Protein AF-H9FG12-F1 (afdb_monomer_lite)

Structure (mmCIF, N/CA/C/O backbone):
data_AF-H9FG12-F1
#
_entry.id   AF-H9FG12-F1
#
loop_
_atom_site.group_PDB
_atom_site.id
_atom_site.type_symbol
_atom_site.label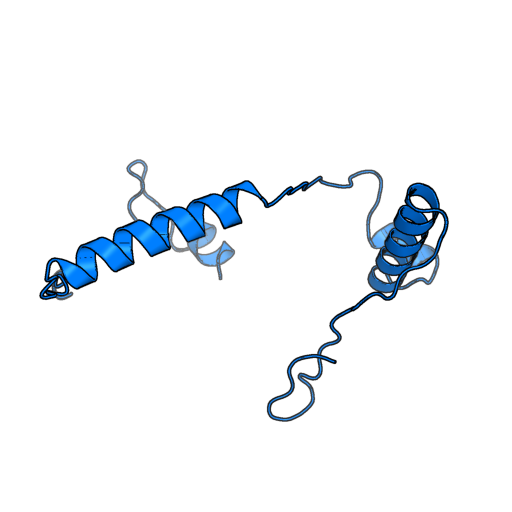_atom_id
_atom_site.label_alt_id
_atom_site.label_comp_id
_atom_site.label_asym_id
_atom_site.label_entity_id
_atom_site.label_seq_id
_atom_site.pdbx_PDB_ins_code
_atom_site.Cartn_x
_atom_site.Cartn_y
_atom_site.Cartn_z
_atom_site.occupancy
_atom_site.B_iso_or_equiv
_atom_site.auth_seq_id
_atom_site.auth_comp_id
_atom_site.auth_asym_id
_atom_site.auth_atom_id
_atom_site.pdbx_PDB_model_num
ATOM 1 N N . VAL A 1 1 ? 16.407 -9.780 8.142 1.00 50.84 1 VAL A N 1
ATOM 2 C CA . VAL A 1 1 ? 15.735 -10.086 9.424 1.00 50.84 1 VAL A CA 1
ATOM 3 C C . VAL A 1 1 ? 14.904 -11.357 9.284 1.00 50.84 1 VAL A C 1
ATOM 5 O O . VAL A 1 1 ? 15.270 -12.325 9.920 1.00 50.84 1 VAL A O 1
ATOM 8 N N . MET A 1 2 ? 13.938 -11.453 8.355 1.00 48.50 2 MET A N 1
ATOM 9 C CA . MET A 1 2 ? 13.191 -12.720 8.161 1.00 48.50 2 MET A CA 1
ATOM 10 C C . MET A 1 2 ? 14.026 -13.909 7.644 1.00 48.50 2 MET A C 1
ATOM 12 O O . MET A 1 2 ? 13.707 -15.053 7.942 1.00 48.50 2 MET A O 1
ATOM 16 N N . SER A 1 3 ? 15.103 -13.668 6.882 1.00 54.28 3 SER A N 1
ATOM 17 C CA . SER A 1 3 ? 15.994 -14.744 6.407 1.00 54.28 3 SER A CA 1
ATOM 18 C C . SER A 1 3 ? 16.846 -15.354 7.523 1.00 54.28 3 SER A C 1
ATOM 20 O O . SER A 1 3 ? 17.360 -16.457 7.372 1.00 54.28 3 SER A O 1
ATOM 22 N N . THR A 1 4 ? 17.035 -14.628 8.625 1.00 58.88 4 THR A N 1
ATOM 23 C CA . THR A 1 4 ? 17.833 -15.076 9.765 1.00 58.88 4 THR A CA 1
ATOM 24 C C . THR A 1 4 ? 17.045 -16.073 10.622 1.00 58.88 4 THR A C 1
ATOM 26 O O . THR A 1 4 ? 17.604 -17.089 11.026 1.00 58.88 4 THR A O 1
ATOM 29 N N . ASP A 1 5 ? 15.738 -15.850 10.805 1.00 56.06 5 ASP A N 1
ATOM 30 C CA . ASP A 1 5 ? 14.850 -16.764 11.544 1.00 56.06 5 ASP A CA 1
ATOM 31 C C . ASP A 1 5 ? 14.783 -18.155 10.904 1.00 56.06 5 ASP A C 1
ATOM 33 O O . ASP A 1 5 ? 14.906 -19.170 11.588 1.00 56.06 5 ASP A O 1
ATOM 37 N N . SER A 1 6 ? 14.661 -18.216 9.576 1.00 57.47 6 SER A N 1
ATOM 38 C CA . SER A 1 6 ? 14.527 -19.486 8.850 1.00 57.47 6 SER A CA 1
ATOM 39 C C . SER A 1 6 ? 15.843 -20.263 8.739 1.00 57.47 6 SER A C 1
ATOM 41 O O . SER A 1 6 ? 15.818 -21.491 8.722 1.00 57.47 6 SER A O 1
ATOM 43 N N . LEU A 1 7 ? 16.987 -19.571 8.647 1.00 62.44 7 LEU A N 1
ATOM 44 C CA . LEU A 1 7 ? 18.289 -20.202 8.383 1.00 62.44 7 LEU A CA 1
ATOM 45 C C . LEU A 1 7 ? 19.157 -20.414 9.631 1.00 62.44 7 LEU A C 1
ATOM 47 O O . LEU A 1 7 ? 20.007 -21.300 9.609 1.00 62.44 7 LEU A O 1
ATOM 51 N N . GLN A 1 8 ? 18.986 -19.617 10.693 1.00 64.56 8 GLN A N 1
ATOM 52 C CA . GLN A 1 8 ? 19.819 -19.704 11.903 1.00 64.56 8 GLN A CA 1
ATOM 53 C C . GLN A 1 8 ? 19.060 -20.151 13.154 1.00 64.56 8 GLN A C 1
ATOM 55 O O . GLN A 1 8 ? 19.628 -20.900 13.942 1.00 64.56 8 GLN A O 1
ATOM 60 N N . LEU A 1 9 ? 17.814 -19.709 13.351 1.00 66.38 9 LEU A N 1
ATOM 61 C CA . LEU A 1 9 ? 17.062 -19.998 14.580 1.00 66.38 9 LEU A CA 1
ATOM 62 C C . LEU A 1 9 ? 16.203 -21.262 14.441 1.00 66.38 9 LEU A C 1
ATOM 64 O O . LEU A 1 9 ? 16.241 -22.106 15.326 1.00 66.38 9 LEU A O 1
ATOM 68 N N . GLY A 1 10 ? 15.553 -21.467 13.291 1.00 75.25 10 GLY A N 1
ATOM 69 C CA . GLY A 1 10 ? 14.887 -22.718 12.915 1.00 75.25 10 GLY A CA 1
ATOM 70 C C . GLY A 1 10 ? 13.698 -23.125 13.802 1.00 75.25 10 GLY A C 1
ATOM 71 O O . GLY A 1 10 ? 13.551 -22.697 14.943 1.00 75.25 10 GLY A O 1
ATOM 72 N N . TYR A 1 11 ? 12.849 -24.008 13.274 1.00 81.75 11 TYR A N 1
ATOM 73 C CA . TYR A 1 11 ? 11.679 -24.543 13.980 1.00 81.75 11 TYR A CA 1
ATOM 74 C C . TYR A 1 11 ? 11.749 -26.076 14.055 1.00 81.75 11 TYR A C 1
ATOM 76 O O . TYR A 1 11 ? 12.318 -26.715 13.163 1.00 81.75 11 TYR A O 1
ATOM 84 N N . ALA A 1 12 ? 11.240 -26.661 15.136 1.00 82.88 12 ALA A N 1
ATOM 85 C CA . ALA A 1 12 ? 11.005 -28.093 15.284 1.00 82.88 12 ALA A CA 1
ATOM 86 C C . ALA A 1 12 ? 9.787 -28.534 14.445 1.00 82.88 12 ALA A C 1
ATOM 88 O O . ALA A 1 12 ? 9.060 -27.699 13.906 1.00 82.88 12 ALA A O 1
ATOM 89 N N . GLU A 1 13 ? 9.577 -29.845 14.293 1.00 84.94 13 GLU A N 1
ATOM 90 C CA . GLU A 1 13 ? 8.471 -30.394 13.482 1.00 84.94 13 GLU A CA 1
ATOM 91 C C . GLU A 1 13 ? 7.077 -30.017 14.020 1.00 84.94 13 GLU A C 1
ATOM 93 O O . GLU A 1 13 ? 6.110 -30.005 13.263 1.00 84.94 13 GLU A O 1
ATOM 98 N N . ASP A 1 14 ? 6.983 -29.655 15.300 1.00 85.50 14 ASP A N 1
ATOM 99 C CA . ASP A 1 14 ? 5.775 -29.148 15.963 1.00 85.50 14 ASP A CA 1
ATOM 100 C C . ASP A 1 14 ? 5.560 -27.629 15.789 1.00 85.50 14 ASP A C 1
ATOM 102 O O . ASP A 1 14 ? 4.559 -27.083 16.253 1.00 85.50 14 ASP A O 1
ATOM 106 N N . GLY A 1 15 ? 6.479 -26.940 15.104 1.00 80.69 15 GLY A N 1
ATOM 107 C CA . GLY A 1 15 ? 6.421 -25.503 14.847 1.00 80.69 15 GLY A CA 1
ATOM 108 C C . GLY A 1 15 ? 7.017 -24.620 15.949 1.00 80.69 15 GLY A C 1
ATOM 109 O O . GLY A 1 15 ? 6.994 -23.397 15.806 1.00 80.69 15 GLY A O 1
ATOM 110 N N . HIS A 1 16 ? 7.581 -25.181 17.023 1.00 82.19 16 HIS A N 1
ATOM 111 C CA . HIS A 1 16 ? 8.272 -24.396 18.050 1.00 82.19 16 HIS A CA 1
ATOM 112 C C . HIS A 1 16 ? 9.687 -23.991 17.618 1.00 82.19 16 HIS A C 1
ATOM 114 O O . HIS A 1 16 ? 10.351 -24.711 16.878 1.00 82.19 16 HIS A O 1
ATOM 120 N N . CYS A 1 17 ? 10.175 -22.831 18.072 1.00 82.00 17 CYS A N 1
ATOM 121 C CA . CYS A 1 17 ? 11.553 -22.402 17.812 1.00 82.00 17 CYS A CA 1
ATOM 122 C C . CYS A 1 17 ? 12.553 -23.402 18.412 1.00 82.00 17 CYS A C 1
ATOM 124 O O . CYS A 1 17 ? 12.370 -23.851 19.544 1.00 82.00 17 CYS A O 1
ATOM 126 N N . LYS A 1 18 ? 13.636 -23.717 17.694 1.00 82.31 18 LYS A N 1
ATOM 127 C CA . LYS A 1 18 ? 14.718 -24.543 18.247 1.00 82.31 18 LYS A CA 1
ATOM 128 C C . LYS A 1 18 ? 15.492 -23.759 19.314 1.00 82.31 18 LYS A C 1
ATOM 130 O O . LYS A 1 18 ? 15.832 -22.596 19.112 1.00 82.31 18 LYS A O 1
ATOM 135 N N . GLY A 1 19 ? 15.814 -24.420 20.423 1.00 81.56 19 GLY A N 1
ATOM 136 C CA . GLY A 1 19 ? 16.576 -23.856 21.539 1.00 81.56 19 GLY A CA 1
ATOM 137 C C . GLY A 1 19 ? 15.973 -24.231 22.891 1.00 81.56 19 GLY A C 1
ATOM 138 O O . GLY A 1 19 ? 14.876 -24.783 22.958 1.00 81.56 19 GLY A O 1
ATOM 139 N N . ASP A 1 20 ? 16.695 -23.929 23.967 1.00 82.31 20 ASP A N 1
ATOM 140 C CA . ASP A 1 20 ? 16.213 -24.174 25.324 1.00 82.31 20 ASP A CA 1
ATOM 141 C C . ASP A 1 20 ? 15.275 -23.048 25.770 1.00 82.31 20 ASP A C 1
ATOM 143 O O . ASP A 1 20 ? 15.577 -21.858 25.635 1.00 82.31 20 ASP A O 1
ATOM 147 N N . THR A 1 21 ? 14.128 -23.415 26.341 1.00 80.06 21 THR A N 1
ATOM 148 C CA . THR A 1 21 ? 13.217 -22.442 26.947 1.00 80.06 21 THR A CA 1
ATOM 149 C C . THR A 1 21 ? 13.898 -21.792 28.144 1.00 80.06 21 THR A C 1
ATOM 151 O O . THR A 1 21 ? 14.351 -22.498 29.042 1.00 80.06 21 THR A O 1
ATOM 154 N N . ASN A 1 22 ? 13.934 -20.460 28.200 1.00 82.06 22 ASN A N 1
ATOM 155 C CA . ASN A 1 22 ? 14.400 -19.752 29.388 1.00 82.06 22 ASN A CA 1
ATOM 156 C C . ASN A 1 22 ? 13.271 -19.724 30.440 1.00 82.06 22 ASN A C 1
ATOM 158 O O . ASN A 1 22 ? 12.311 -18.969 30.267 1.00 82.06 22 ASN A O 1
ATOM 162 N N . PRO A 1 23 ? 13.376 -20.494 31.540 1.00 82.75 23 PRO A N 1
ATOM 163 C CA . PRO A 1 23 ? 12.315 -20.588 32.542 1.00 82.75 23 PRO A CA 1
ATOM 164 C C . PRO A 1 23 ? 12.184 -19.314 33.392 1.00 82.75 23 PRO A C 1
ATOM 166 O O . PRO A 1 23 ? 11.220 -19.174 34.137 1.00 82.75 23 PRO A O 1
ATOM 169 N N . ASN A 1 24 ? 13.140 -18.384 33.287 1.00 89.19 24 ASN A N 1
ATOM 170 C CA . ASN A 1 24 ? 13.149 -17.127 34.035 1.00 89.19 24 ASN A CA 1
ATOM 171 C C . ASN A 1 24 ? 12.382 -15.999 33.325 1.00 89.19 24 ASN A C 1
ATOM 173 O O . ASN A 1 24 ? 12.375 -14.868 33.810 1.00 89.19 24 ASN A O 1
ATOM 177 N N . ILE A 1 25 ? 11.767 -16.270 32.169 1.00 88.69 25 ILE A N 1
ATOM 178 C CA . ILE A 1 25 ? 10.907 -15.297 31.493 1.00 88.69 25 ILE A CA 1
ATOM 179 C C . ILE A 1 25 ? 9.549 -15.286 32.209 1.00 88.69 25 ILE A C 1
ATOM 181 O O . ILE A 1 25 ? 8.934 -16.344 32.357 1.00 88.69 25 ILE A O 1
ATOM 185 N N . PRO A 1 26 ? 9.057 -14.118 32.659 1.00 88.44 26 PRO A N 1
ATOM 186 C CA . PRO A 1 26 ? 7.746 -14.031 33.282 1.00 88.44 26 PRO A CA 1
ATOM 187 C C . PRO A 1 26 ? 6.652 -14.436 32.292 1.00 88.44 26 PRO A C 1
ATOM 189 O O . PRO A 1 26 ? 6.722 -14.135 31.099 1.00 88.44 26 PRO A O 1
ATOM 192 N N . TYR A 1 27 ? 5.617 -15.098 32.804 1.00 89.94 27 TYR A N 1
ATOM 193 C CA . TYR A 1 27 ? 4.464 -15.469 31.994 1.00 89.94 27 TYR A CA 1
ATOM 194 C C . TYR A 1 27 ? 3.781 -14.229 31.400 1.00 89.94 27 TYR A C 1
ATOM 196 O O . TYR A 1 27 ? 3.732 -13.186 32.061 1.00 89.94 27 TYR A O 1
ATOM 204 N N . PRO A 1 28 ? 3.213 -14.329 30.182 1.00 93.75 28 PRO A N 1
ATOM 205 C CA . PRO A 1 28 ? 2.402 -13.260 29.621 1.00 93.75 28 PRO A CA 1
ATOM 206 C C . PRO A 1 28 ? 1.265 -12.872 30.572 1.00 93.75 28 PRO A C 1
ATOM 208 O O . PRO A 1 28 ? 0.448 -13.708 30.962 1.00 93.75 28 PRO A O 1
ATOM 211 N N . THR A 1 29 ? 1.192 -11.590 30.923 1.00 95.06 29 THR A N 1
ATOM 212 C CA . THR A 1 29 ? 0.129 -11.057 31.779 1.00 95.06 29 THR A CA 1
ATOM 213 C C . THR A 1 29 ? -1.012 -10.537 30.917 1.00 95.06 29 THR A C 1
ATOM 215 O O . THR A 1 29 ? -0.817 -9.664 30.070 1.00 95.06 29 THR A O 1
ATOM 218 N N . ARG A 1 30 ? -2.228 -11.045 31.142 1.00 95.75 30 ARG A N 1
ATOM 219 C CA . ARG A 1 30 ? -3.430 -10.557 30.457 1.00 95.75 30 ARG A CA 1
ATOM 220 C C . ARG A 1 30 ? -3.730 -9.115 30.872 1.00 95.75 30 ARG A C 1
ATOM 222 O O . ARG A 1 30 ? -3.897 -8.842 32.059 1.00 95.75 30 ARG A O 1
ATOM 229 N N . LEU A 1 31 ? -3.867 -8.223 29.891 1.00 97.50 31 LEU A N 1
ATOM 230 C CA . LEU A 1 31 ? -4.381 -6.872 30.118 1.00 97.50 31 LEU A CA 1
ATOM 231 C C . LEU A 1 31 ? -5.864 -6.952 30.504 1.00 97.50 31 LEU A C 1
ATOM 233 O O . LEU A 1 31 ? -6.656 -7.593 29.810 1.00 97.50 31 LEU A O 1
ATOM 237 N N . GLN A 1 32 ? -6.208 -6.338 31.633 1.00 97.50 32 GLN A N 1
ATOM 238 C CA . GLN A 1 32 ? -7.566 -6.286 32.167 1.00 97.50 32 GLN A CA 1
ATOM 239 C C . GLN A 1 32 ? -8.185 -4.935 31.819 1.00 97.50 32 GLN A C 1
ATOM 241 O O . GLN A 1 32 ? -7.559 -3.898 32.034 1.00 97.50 32 GLN A O 1
ATOM 246 N N . TRP A 1 33 ? -9.410 -4.962 31.307 1.00 97.19 33 TRP A N 1
ATOM 247 C CA . TRP A 1 33 ? -10.161 -3.777 30.905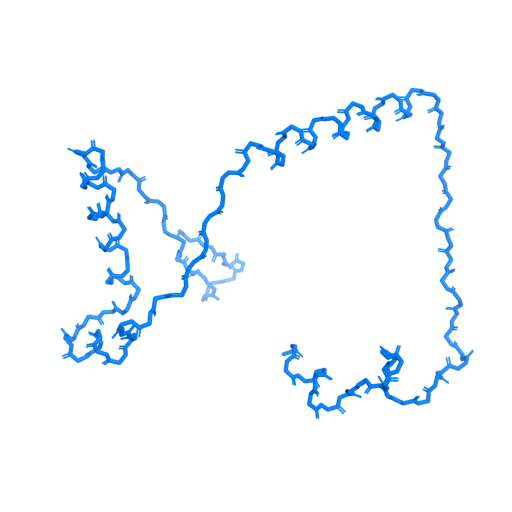 1.00 97.19 33 TRP A CA 1
ATOM 248 C C . TRP A 1 33 ? -11.568 -3.874 31.480 1.00 97.19 33 TRP A C 1
ATOM 250 O O . TRP A 1 33 ? -12.160 -4.954 31.456 1.00 97.19 33 TRP A O 1
ATOM 260 N N . ASP A 1 34 ? -12.094 -2.759 31.974 1.00 97.44 34 ASP A N 1
ATOM 261 C CA . ASP A 1 34 ? -13.522 -2.635 32.248 1.00 97.44 34 ASP A CA 1
ATOM 262 C C . ASP A 1 34 ? -14.235 -2.267 30.942 1.00 97.44 34 ASP A C 1
ATOM 264 O O . ASP A 1 34 ? -13.827 -1.326 30.259 1.00 97.44 34 ASP A O 1
ATOM 268 N N . ILE A 1 35 ? -15.246 -3.046 30.558 1.00 97.00 35 ILE A N 1
ATOM 269 C CA . ILE A 1 35 ? -15.930 -2.919 29.263 1.00 97.00 35 ILE A CA 1
ATOM 270 C C . ILE A 1 35 ? -17.431 -2.735 29.522 1.00 97.00 35 ILE A C 1
ATOM 272 O O . ILE A 1 35 ? -18.198 -3.704 29.437 1.00 97.00 35 ILE A O 1
ATOM 276 N N . PRO A 1 36 ? -17.864 -1.506 29.860 1.00 98.12 36 PRO A N 1
ATOM 277 C CA . PRO A 1 36 ? -19.273 -1.199 30.084 1.00 98.12 36 PRO A CA 1
ATOM 278 C C . PRO A 1 36 ? -20.085 -1.347 28.789 1.00 98.12 36 PRO A C 1
ATOM 280 O O . PRO A 1 36 ? -19.522 -1.348 27.695 1.00 98.12 36 PRO A O 1
ATOM 283 N N . GLY A 1 37 ? -21.415 -1.435 28.904 1.00 98.31 37 GLY A N 1
ATOM 284 C CA . GLY A 1 37 ? -22.315 -1.643 27.758 1.00 98.31 37 GLY A CA 1
ATOM 285 C C . GLY A 1 37 ? -22.106 -0.637 26.619 1.00 98.31 37 GLY A C 1
ATOM 286 O O . GLY A 1 37 ? -21.966 -1.039 25.471 1.00 98.31 37 GLY A O 1
ATOM 287 N N . GLU A 1 38 ? -21.935 0.647 26.944 1.00 98.00 38 GLU A N 1
ATOM 288 C CA . GLU A 1 38 ? -21.632 1.702 25.961 1.00 98.00 38 GLU A CA 1
ATOM 289 C C . GLU A 1 38 ? -20.342 1.417 25.165 1.00 98.00 38 GLU A C 1
ATOM 291 O O . GLU A 1 38 ? -20.260 1.681 23.968 1.00 98.00 38 GLU A O 1
ATOM 296 N N . CYS A 1 39 ? -19.324 0.830 25.807 1.00 98.44 39 CYS A N 1
ATOM 297 C CA . CYS A 1 39 ? -18.085 0.441 25.134 1.00 98.44 39 CYS A CA 1
ATOM 298 C C . CYS A 1 39 ? -18.303 -0.764 24.209 1.00 98.44 39 CYS A C 1
ATOM 300 O O . CYS A 1 39 ? -17.731 -0.808 23.120 1.00 98.44 39 CYS A O 1
ATOM 302 N N . GLN A 1 40 ? -19.156 -1.714 24.603 1.00 98.31 40 GLN A N 1
ATOM 303 C CA . GLN A 1 40 ? -19.505 -2.873 23.774 1.00 98.31 40 GLN A CA 1
ATOM 304 C C . GLN A 1 40 ? -20.210 -2.434 22.484 1.00 98.31 40 GLN A C 1
ATOM 306 O O . GLN A 1 40 ? -19.818 -2.865 21.402 1.00 98.31 40 GLN A O 1
ATOM 311 N N . GLU A 1 41 ? -21.150 -1.491 22.574 1.00 98.50 41 GLU A N 1
ATOM 312 C CA . GLU A 1 41 ? -21.831 -0.916 21.404 1.00 98.50 41 GLU A CA 1
ATOM 313 C C . GLU A 1 41 ? -20.849 -0.230 20.435 1.00 98.50 41 GLU A C 1
ATOM 315 O O . GLU A 1 41 ? -20.937 -0.393 19.211 1.00 98.50 41 GLU A O 1
ATOM 320 N N . VAL A 1 42 ? -19.859 0.502 20.964 1.00 98.50 42 VAL A N 1
ATOM 321 C CA . VAL A 1 42 ? -18.796 1.126 20.154 1.00 98.50 42 VAL A CA 1
ATOM 322 C C . VAL A 1 42 ? -17.914 0.074 19.485 1.00 98.50 42 VAL A C 1
ATOM 324 O O . VAL A 1 42 ? -17.552 0.239 18.316 1.00 98.50 42 VAL A O 1
ATOM 327 N N . ILE A 1 43 ? -17.571 -1.007 20.191 1.00 98.62 43 ILE A N 1
ATOM 328 C CA . ILE A 1 43 ? -16.785 -2.120 19.640 1.00 98.62 43 ILE A CA 1
ATOM 329 C C . ILE A 1 43 ? -17.531 -2.758 18.467 1.00 98.62 43 ILE A C 1
ATOM 331 O O . ILE A 1 43 ? -16.947 -2.925 17.396 1.00 98.62 43 ILE A O 1
ATOM 335 N N . GLU A 1 44 ? -18.816 -3.065 18.632 1.00 98.56 44 GLU A N 1
ATOM 336 C CA . GLU A 1 44 ? -19.639 -3.677 17.585 1.00 98.56 4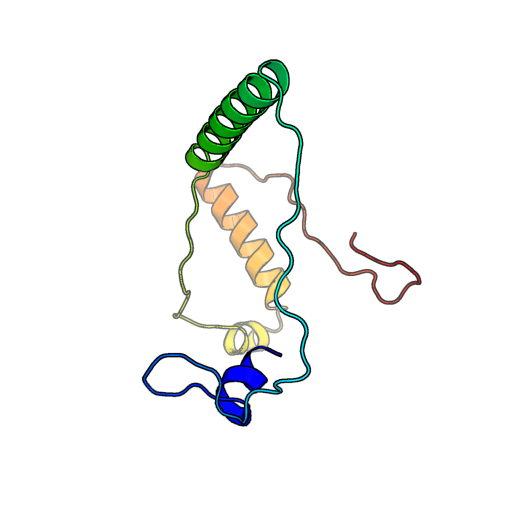4 GLU A CA 1
ATOM 337 C C . GLU A 1 44 ? -19.778 -2.762 16.363 1.00 98.56 44 GLU A C 1
ATOM 339 O O . GLU A 1 44 ? -19.572 -3.190 15.223 1.00 98.56 44 GLU A O 1
ATOM 344 N N . THR A 1 45 ? -20.036 -1.474 16.592 1.00 98.62 45 THR A N 1
ATOM 345 C CA . THR A 1 45 ? -20.134 -0.473 15.521 1.00 98.62 45 THR A CA 1
ATOM 346 C C . THR A 1 45 ? -18.809 -0.308 14.770 1.00 98.62 45 THR A C 1
ATOM 348 O O . THR A 1 45 ? -18.785 -0.236 13.536 1.00 98.62 45 THR A O 1
ATOM 351 N N . SER A 1 46 ? -17.689 -0.287 15.497 1.00 98.69 46 SER A N 1
ATOM 352 C CA . SER A 1 46 ? -16.348 -0.181 14.911 1.00 98.69 46 SER A CA 1
ATOM 353 C C . SER A 1 46 ? -15.992 -1.429 14.109 1.00 98.69 46 SER A C 1
ATOM 355 O O . SER A 1 46 ? -15.429 -1.314 13.022 1.00 98.69 46 SER A O 1
ATOM 357 N N . LEU A 1 47 ? -16.367 -2.614 14.601 1.00 98.62 47 LEU A N 1
ATOM 358 C CA . LEU A 1 47 ? -16.172 -3.876 13.893 1.00 98.62 47 LEU A CA 1
ATOM 359 C C . LEU A 1 47 ? -16.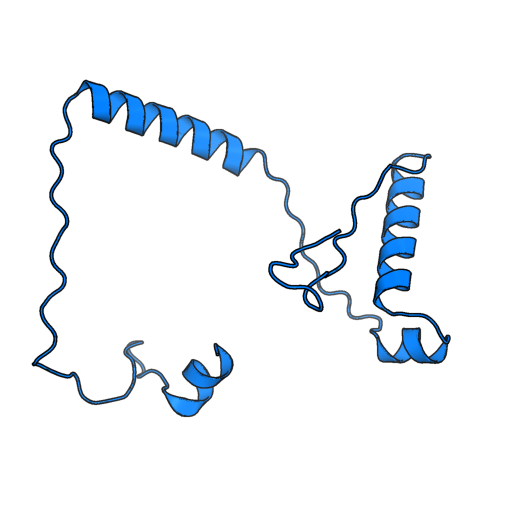962 -3.902 12.585 1.00 98.62 47 LEU A C 1
ATOM 361 O O . LEU A 1 47 ? -16.406 -4.246 11.546 1.00 98.62 47 LEU A O 1
ATOM 365 N N . ASN A 1 48 ? -18.235 -3.501 12.612 1.00 98.62 48 ASN A N 1
ATOM 366 C CA . ASN A 1 48 ? -19.039 -3.411 11.397 1.00 98.62 48 ASN A CA 1
ATOM 367 C C . ASN A 1 48 ? -18.413 -2.440 10.382 1.00 98.62 48 ASN A C 1
ATOM 369 O O . ASN A 1 48 ? -18.240 -2.784 9.216 1.00 98.62 48 ASN A O 1
ATOM 373 N N . THR A 1 49 ? -17.981 -1.262 10.841 1.00 98.69 49 THR A N 1
ATOM 374 C CA . THR A 1 49 ? -17.285 -0.276 9.998 1.00 98.69 49 THR A CA 1
ATOM 375 C C . THR A 1 49 ? -16.004 -0.852 9.388 1.00 98.69 49 THR A C 1
ATOM 377 O O . THR A 1 49 ? -15.786 -0.732 8.183 1.00 98.69 49 THR A O 1
ATOM 380 N N . ALA A 1 50 ? -15.172 -1.520 10.191 1.00 98.69 50 ALA A N 1
ATOM 381 C CA . ALA A 1 50 ? -13.938 -2.143 9.724 1.00 98.69 50 ALA A CA 1
ATOM 382 C C . ALA A 1 50 ? -14.205 -3.256 8.702 1.00 98.69 50 ALA A C 1
ATOM 384 O O . ALA A 1 50 ? -13.503 -3.339 7.698 1.00 98.69 50 ALA A O 1
ATOM 385 N N . ASN A 1 51 ? -15.239 -4.071 8.922 1.00 98.62 51 ASN A N 1
ATOM 386 C CA . ASN A 1 51 ? -15.631 -5.130 7.995 1.00 98.62 51 ASN A CA 1
ATOM 387 C C . ASN A 1 51 ? -16.092 -4.565 6.652 1.00 98.62 51 ASN A C 1
ATOM 389 O O . ASN A 1 51 ? -15.687 -5.070 5.610 1.00 98.62 51 ASN A O 1
ATOM 393 N N . LEU A 1 52 ? -16.912 -3.511 6.661 1.00 98.50 52 LEU A N 1
ATOM 394 C CA . LEU A 1 52 ? -17.351 -2.857 5.428 1.00 98.50 52 LEU A CA 1
ATOM 395 C C . LEU A 1 52 ? -16.162 -2.288 4.646 1.00 98.50 52 LEU A C 1
ATOM 397 O O . LEU A 1 52 ? -16.059 -2.541 3.451 1.00 98.50 52 LEU A O 1
ATOM 401 N N . LEU A 1 53 ? -15.234 -1.599 5.320 1.00 98.38 53 LEU A N 1
ATOM 402 C CA . LEU A 1 53 ? -14.026 -1.063 4.684 1.00 98.38 53 LEU A CA 1
ATOM 403 C C . LEU A 1 53 ? -13.123 -2.170 4.132 1.00 98.38 53 LEU A C 1
ATOM 405 O O . LEU A 1 53 ? -12.601 -2.035 3.033 1.00 98.38 53 LEU A O 1
ATOM 409 N N . ALA A 1 54 ? -12.943 -3.266 4.872 1.00 98.12 54 ALA A N 1
ATOM 410 C CA . ALA A 1 54 ? -12.129 -4.392 4.425 1.00 98.12 54 ALA A CA 1
ATOM 411 C C . ALA A 1 54 ? -12.731 -5.085 3.193 1.00 98.12 54 ALA A C 1
ATOM 413 O O . ALA A 1 54 ? -11.992 -5.489 2.299 1.00 98.12 54 ALA A O 1
ATOM 414 N N . ASN A 1 55 ? -14.061 -5.196 3.134 1.00 97.94 55 ASN A N 1
ATOM 415 C CA . ASN A 1 55 ? -14.768 -5.829 2.021 1.00 97.94 55 ASN A CA 1
ATOM 416 C C . ASN A 1 55 ? -14.832 -4.959 0.754 1.00 97.94 55 ASN A C 1
ATOM 418 O O . ASN A 1 55 ? -15.085 -5.496 -0.319 1.00 97.94 55 ASN A O 1
ATOM 422 N N . ASP A 1 56 ? -14.609 -3.647 0.865 1.00 98.25 56 ASP A N 1
ATOM 423 C CA . ASP A 1 56 ? -14.589 -2.707 -0.269 1.00 98.25 56 ASP A CA 1
ATOM 424 C C . ASP A 1 56 ? -13.204 -2.610 -0.947 1.00 98.25 56 ASP A C 1
ATOM 426 O O . ASP A 1 56 ? -13.016 -1.885 -1.922 1.00 98.25 56 ASP A O 1
ATOM 430 N N . VAL A 1 57 ? -12.202 -3.346 -0.450 1.00 97.81 57 VAL A N 1
ATOM 431 C CA . VAL A 1 57 ? -10.866 -3.398 -1.058 1.00 97.81 57 VAL A CA 1
ATOM 432 C C . VAL A 1 57 ? -10.825 -4.452 -2.165 1.00 97.81 57 VAL A C 1
ATOM 434 O O . VAL A 1 57 ? -10.860 -5.651 -1.891 1.00 97.81 57 VAL A O 1
ATOM 437 N N . ASP A 1 58 ? -10.642 -4.012 -3.411 1.00 97.44 58 ASP A N 1
ATOM 438 C CA . ASP A 1 58 ? -10.222 -4.883 -4.515 1.00 97.44 58 ASP A CA 1
ATOM 439 C C . ASP A 1 58 ? -8.687 -4.927 -4.601 1.00 97.44 58 ASP A C 1
ATOM 441 O O . ASP A 1 58 ? -8.0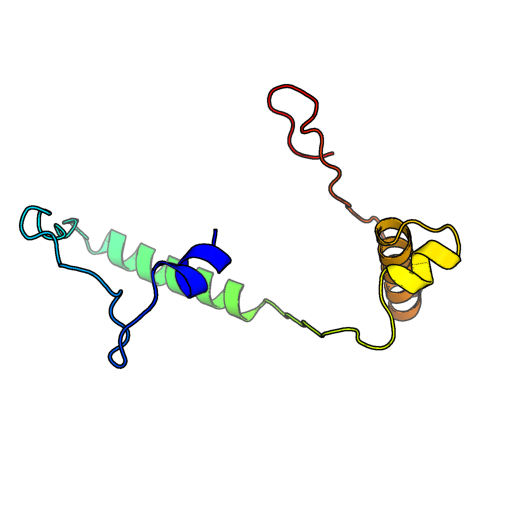16 -3.896 -4.714 1.00 97.44 58 ASP A O 1
ATOM 445 N N . PHE A 1 59 ? -8.115 -6.129 -4.515 1.00 96.06 59 PHE A N 1
ATOM 446 C CA . PHE A 1 59 ? -6.672 -6.344 -4.491 1.00 96.06 59 PHE A CA 1
ATOM 447 C C . PHE A 1 59 ? -6.252 -7.413 -5.495 1.00 96.06 59 PHE A C 1
ATOM 449 O O . PHE A 1 59 ? -6.649 -8.576 -5.410 1.00 96.06 59 PHE A O 1
ATOM 456 N N . HIS A 1 60 ? -5.340 -7.036 -6.390 1.00 96.31 60 HIS A N 1
ATOM 457 C CA . HIS A 1 60 ? -4.730 -7.949 -7.343 1.00 96.31 60 HIS A CA 1
ATOM 458 C C . HIS A 1 60 ? -3.202 -7.901 -7.250 1.00 96.31 60 HIS A C 1
ATOM 460 O O . HIS A 1 60 ? -2.585 -6.846 -7.386 1.00 96.31 60 HIS A O 1
ATOM 466 N N . SER A 1 61 ? -2.581 -9.066 -7.053 1.00 96.44 61 SER A N 1
ATOM 467 C CA . SER A 1 61 ? -1.127 -9.238 -7.038 1.00 96.44 61 SER A CA 1
ATOM 468 C C . SER A 1 61 ? -0.739 -10.364 -7.979 1.00 96.44 61 SER A C 1
ATOM 470 O O . SER A 1 61 ? -1.295 -11.461 -7.912 1.00 96.44 61 SER A O 1
ATOM 472 N N . PHE A 1 62 ? 0.225 -10.096 -8.856 1.00 96.00 62 PHE A N 1
ATOM 473 C CA . PHE A 1 62 ? 0.682 -11.066 -9.839 1.00 96.00 62 PHE A CA 1
ATOM 474 C C . PHE A 1 62 ? 2.200 -10.975 -10.051 1.00 96.00 62 PHE A C 1
ATOM 476 O O . PHE A 1 62 ? 2.764 -9.878 -10.100 1.00 96.00 62 PHE A O 1
ATOM 483 N N . PRO A 1 63 ? 2.893 -12.116 -10.212 1.00 95.12 63 PRO A N 1
ATOM 484 C CA . PRO A 1 63 ? 4.294 -12.123 -10.595 1.00 95.12 63 PRO A CA 1
ATOM 485 C C . PRO A 1 63 ? 4.434 -11.881 -12.102 1.00 95.12 63 PRO A C 1
ATOM 487 O O . PRO A 1 63 ? 3.932 -12.643 -12.928 1.00 95.12 63 PRO A O 1
ATOM 490 N N . PHE A 1 64 ? 5.183 -10.850 -12.480 1.00 95.69 64 PHE A N 1
ATOM 491 C CA . PHE A 1 64 ? 5.587 -10.649 -13.867 1.00 95.69 64 PHE A CA 1
ATOM 492 C C . PHE A 1 64 ? 6.898 -11.396 -14.152 1.00 95.69 64 PHE A C 1
ATOM 494 O O . PHE A 1 64 ? 7.955 -11.022 -13.647 1.00 95.69 64 PHE A O 1
ATOM 501 N N . VAL A 1 65 ? 6.834 -12.462 -14.958 1.00 96.69 65 VAL A N 1
ATOM 502 C CA . VAL A 1 65 ? 7.973 -13.382 -15.182 1.00 96.69 65 VAL A CA 1
ATOM 503 C C . VAL A 1 65 ? 8.632 -13.264 -16.558 1.00 96.69 65 VAL A C 1
ATOM 505 O O . VAL A 1 65 ? 9.654 -13.901 -16.797 1.00 96.69 65 VAL A O 1
ATOM 508 N N . ALA A 1 66 ? 8.087 -12.455 -17.472 1.00 97.56 66 ALA A N 1
ATOM 509 C CA . ALA A 1 66 ? 8.607 -12.370 -18.840 1.00 97.56 66 ALA A CA 1
ATOM 510 C C . ALA A 1 66 ? 10.010 -11.737 -18.908 1.00 97.56 66 ALA A C 1
ATOM 512 O O . ALA A 1 66 ? 10.826 -12.109 -19.749 1.00 97.56 66 ALA A O 1
ATOM 513 N N . PHE A 1 67 ? 10.303 -10.780 -18.023 1.00 96.69 67 PHE A N 1
ATOM 514 C CA . PHE A 1 67 ? 11.625 -10.178 -17.851 1.00 96.69 67 PHE A CA 1
ATOM 515 C C . PHE A 1 67 ? 11.713 -9.430 -16.514 1.00 96.69 67 PHE A C 1
ATOM 517 O O . PHE A 1 67 ? 10.731 -9.286 -15.796 1.00 96.69 67 PHE A O 1
ATOM 524 N N . GLY A 1 68 ? 12.896 -8.895 -16.197 1.00 96.06 68 GLY A N 1
ATOM 525 C CA . GLY A 1 68 ? 13.093 -8.016 -15.042 1.00 96.06 68 GLY A CA 1
ATOM 526 C C . GLY A 1 68 ? 14.147 -6.939 -15.290 1.00 96.06 68 GLY A C 1
ATOM 527 O O . GLY A 1 68 ? 14.528 -6.659 -16.431 1.00 96.06 68 GLY A O 1
ATOM 528 N N . LYS A 1 69 ? 14.684 -6.368 -14.202 1.00 96.19 69 LYS A N 1
ATOM 529 C CA . LYS A 1 69 ? 15.637 -5.238 -14.237 1.00 96.19 69 LYS A CA 1
ATOM 530 C C . LYS A 1 69 ? 16.841 -5.437 -15.165 1.00 96.19 69 LYS A C 1
ATOM 532 O O . LYS A 1 69 ? 17.393 -4.457 -15.652 1.00 96.19 69 LYS A O 1
ATOM 537 N N . GLY A 1 70 ? 17.262 -6.683 -15.398 1.00 97.12 70 GLY A N 1
ATOM 538 C CA . GLY A 1 70 ? 18.401 -7.002 -16.260 1.00 97.12 70 GLY A CA 1
ATOM 539 C C . GLY A 1 70 ? 18.210 -6.537 -17.704 1.00 97.12 70 GLY A C 1
ATOM 540 O O . GLY A 1 70 ? 19.120 -5.935 -18.264 1.00 97.12 70 GLY A O 1
ATOM 541 N N . ILE A 1 71 ? 17.029 -6.762 -18.291 1.00 97.06 71 ILE A N 1
ATOM 542 C CA . ILE A 1 71 ? 16.725 -6.315 -19.660 1.00 97.06 71 ILE A CA 1
ATOM 543 C C . ILE A 1 71 ? 16.504 -4.802 -19.688 1.00 97.06 71 ILE A C 1
ATOM 545 O O . ILE A 1 71 ? 17.099 -4.125 -20.519 1.00 97.06 71 ILE A O 1
ATOM 549 N N . ILE A 1 72 ? 15.751 -4.254 -18.729 1.00 97.81 72 ILE A N 1
ATOM 550 C CA . ILE A 1 72 ? 15.458 -2.812 -18.671 1.00 97.81 72 ILE A CA 1
ATOM 551 C C . ILE A 1 72 ? 16.752 -1.983 -18.622 1.00 97.81 72 ILE A C 1
ATOM 553 O O . ILE A 1 72 ? 16.916 -1.012 -19.360 1.00 97.81 72 ILE A O 1
ATOM 557 N N . LYS A 1 73 ? 17.731 -2.420 -17.820 1.00 97.56 73 LYS A N 1
ATOM 558 C CA . LYS A 1 73 ? 19.035 -1.751 -17.731 1.00 97.56 73 LYS A CA 1
ATOM 559 C C . LYS A 1 73 ? 19.850 -1.826 -19.025 1.00 97.56 73 LYS A C 1
ATOM 561 O O . LYS A 1 73 ? 20.592 -0.889 -19.305 1.00 97.56 73 LYS A O 1
ATOM 566 N N . LYS A 1 74 ? 19.713 -2.885 -19.836 1.00 97.62 74 LYS A N 1
ATOM 567 C CA . LYS A 1 74 ? 20.373 -2.968 -21.157 1.00 97.62 74 LYS A CA 1
ATOM 568 C C . LYS A 1 74 ? 19.849 -1.901 -22.121 1.00 97.62 74 LYS A C 1
ATOM 570 O O . LYS A 1 74 ? 20.615 -1.410 -22.943 1.00 97.62 74 LYS A O 1
ATOM 575 N N . CYS A 1 75 ? 18.596 -1.482 -21.956 1.00 95.81 75 CYS A N 1
ATOM 576 C CA . CYS A 1 75 ? 17.998 -0.363 -22.685 1.00 95.81 75 CYS A CA 1
ATOM 577 C C . CYS A 1 75 ? 18.401 1.019 -22.134 1.00 95.81 75 CYS A C 1
ATOM 579 O O . CYS A 1 75 ? 17.907 2.030 -22.620 1.00 95.81 75 CYS A O 1
ATOM 581 N N . ARG A 1 76 ? 19.306 1.080 -21.141 1.00 97.00 76 ARG A N 1
ATOM 582 C CA . ARG A 1 76 ? 19.759 2.315 -20.470 1.00 97.00 76 ARG A CA 1
ATOM 583 C C . ARG A 1 76 ? 18.633 3.080 -19.764 1.00 97.00 76 ARG A C 1
ATOM 585 O O . ARG A 1 76 ? 18.677 4.301 -19.663 1.00 97.00 76 ARG A O 1
ATOM 592 N N . THR A 1 77 ? 17.647 2.359 -19.240 1.00 97.19 77 THR A N 1
ATOM 593 C CA . THR A 1 77 ? 16.504 2.934 -18.518 1.00 97.19 77 THR A CA 1
ATOM 594 C C . THR A 1 77 ? 16.528 2.505 -17.052 1.00 97.19 77 THR A C 1
ATOM 596 O O . THR A 1 77 ? 16.927 1.381 -16.728 1.00 97.19 77 THR A O 1
ATOM 599 N N . SER A 1 78 ? 16.097 3.392 -16.148 1.00 97.81 78 SER A N 1
ATOM 600 C CA . SER A 1 78 ? 15.848 3.017 -14.752 1.00 97.81 78 SER A CA 1
ATOM 601 C C . SER A 1 78 ? 14.695 2.004 -14.692 1.00 97.81 78 SER A C 1
ATOM 603 O O . SER A 1 78 ? 13.649 2.267 -15.285 1.00 97.81 78 SER A O 1
ATOM 605 N N . PRO A 1 79 ? 14.839 0.860 -13.991 1.00 98.06 79 PRO A N 1
ATOM 606 C CA . PRO A 1 79 ? 13.737 -0.082 -13.791 1.00 98.06 79 PRO A CA 1
ATOM 607 C C . PRO A 1 79 ? 12.495 0.554 -13.166 1.00 98.06 79 PRO A C 1
ATOM 609 O O . PRO A 1 79 ? 11.385 0.190 -13.525 1.00 98.06 79 PRO A O 1
ATOM 612 N N . ASP A 1 80 ? 12.708 1.507 -12.269 1.00 97.44 80 ASP A N 1
ATOM 613 C CA . ASP A 1 80 ? 11.663 2.233 -11.559 1.00 97.44 80 ASP A CA 1
ATOM 614 C C . ASP A 1 80 ? 10.880 3.160 -12.507 1.00 97.44 80 ASP A C 1
ATOM 616 O O . ASP A 1 80 ? 9.701 2.927 -12.768 1.00 97.44 80 ASP A O 1
ATOM 620 N N . ALA A 1 81 ? 11.578 4.072 -13.193 1.00 97.12 81 ALA A N 1
ATOM 621 C CA . ALA A 1 81 ? 10.977 4.929 -14.220 1.00 97.12 81 ALA A CA 1
ATOM 622 C C . ALA A 1 81 ? 10.274 4.135 -15.340 1.00 97.12 81 ALA A C 1
ATOM 624 O O . ALA A 1 81 ? 9.253 4.568 -15.870 1.00 97.12 81 ALA A O 1
ATOM 625 N N . PHE A 1 82 ? 10.803 2.962 -15.710 1.00 97.94 82 PHE A N 1
ATOM 626 C CA . PHE A 1 82 ? 10.153 2.075 -16.676 1.00 97.94 82 PHE A CA 1
ATOM 627 C C . PHE A 1 82 ? 8.788 1.587 -16.172 1.00 97.94 82 PHE A C 1
ATOM 629 O O . PHE A 1 82 ? 7.816 1.618 -16.925 1.00 97.94 82 PHE A O 1
ATOM 636 N N . VAL A 1 83 ? 8.707 1.151 -14.911 1.00 97.44 83 VAL A N 1
ATOM 637 C CA . VAL A 1 83 ? 7.447 0.708 -14.298 1.00 97.44 83 VAL A CA 1
ATOM 638 C C . VAL A 1 83 ? 6.469 1.876 -14.179 1.00 97.44 83 VAL A C 1
ATOM 640 O O . VAL A 1 83 ? 5.314 1.710 -14.558 1.00 97.44 83 VAL A O 1
ATOM 643 N N . GLN A 1 84 ? 6.920 3.068 -13.775 1.00 97.56 84 GLN A N 1
ATOM 644 C CA . GLN A 1 84 ? 6.056 4.254 -13.708 1.00 97.56 84 GLN A CA 1
ATOM 645 C C . GLN A 1 84 ? 5.428 4.610 -15.059 1.00 97.56 84 GLN A C 1
ATOM 647 O O . GLN A 1 84 ? 4.220 4.820 -15.162 1.00 97.56 84 GLN A O 1
ATOM 652 N N . LEU A 1 85 ? 6.222 4.608 -16.133 1.00 97.25 85 LEU A N 1
ATOM 653 C CA . LEU A 1 85 ? 5.709 4.846 -17.484 1.00 97.25 85 LEU A CA 1
ATOM 654 C C . LEU A 1 85 ? 4.753 3.739 -17.947 1.00 97.25 85 LEU A C 1
ATOM 656 O O . LEU A 1 85 ? 3.762 4.026 -18.619 1.00 97.25 85 LEU A O 1
ATOM 660 N N . ALA A 1 86 ? 5.021 2.483 -17.582 1.00 97.06 86 ALA A N 1
ATOM 661 C CA . ALA A 1 86 ? 4.118 1.375 -17.873 1.00 97.06 86 ALA A CA 1
ATOM 662 C C . ALA A 1 86 ? 2.770 1.529 -17.146 1.00 97.06 86 ALA A C 1
ATOM 664 O O . ALA A 1 86 ? 1.736 1.273 -17.761 1.00 97.06 86 ALA A O 1
ATOM 665 N N . LEU A 1 87 ? 2.766 2.002 -15.893 1.00 97.06 87 LEU A N 1
ATOM 666 C CA . LEU A 1 87 ? 1.546 2.317 -15.139 1.00 97.06 87 LEU A CA 1
ATOM 667 C C . LEU A 1 87 ? 0.759 3.462 -15.792 1.00 97.06 87 LEU A C 1
ATOM 669 O O . LEU A 1 87 ? -0.445 3.319 -16.005 1.00 97.06 87 LEU A O 1
ATOM 673 N N . GLN A 1 88 ? 1.428 4.549 -16.200 1.00 98.12 88 GLN A N 1
ATOM 674 C CA . GLN A 1 88 ? 0.783 5.636 -16.953 1.00 98.12 88 GLN A CA 1
ATOM 675 C C . GLN A 1 88 ? 0.147 5.135 -18.253 1.00 98.12 88 GLN A C 1
ATOM 677 O O . GLN A 1 88 ? -0.983 5.495 -18.578 1.00 98.12 88 GLN A O 1
ATOM 682 N N . LEU A 1 89 ? 0.860 4.285 -18.998 1.00 98.19 89 LEU A N 1
ATOM 683 C CA . LEU A 1 89 ? 0.360 3.711 -20.244 1.00 98.19 89 LEU A CA 1
ATOM 684 C C . LEU A 1 89 ? -0.828 2.771 -20.006 1.00 98.19 89 LEU A C 1
ATOM 686 O O . LEU A 1 89 ? -1.781 2.802 -20.782 1.00 98.19 89 LEU A O 1
ATOM 690 N N . ALA A 1 90 ? -0.773 1.935 -18.967 1.00 97.12 90 ALA A N 1
ATOM 691 C CA . ALA A 1 90 ? -1.869 1.045 -18.599 1.00 97.12 90 ALA A CA 1
ATOM 692 C C . ALA A 1 90 ? -3.129 1.851 -18.258 1.00 97.12 90 ALA A C 1
ATOM 694 O O . ALA A 1 90 ? -4.175 1.612 -18.856 1.00 97.12 90 ALA A O 1
ATOM 695 N N . HIS A 1 91 ? -2.999 2.872 -17.405 1.00 97.94 91 HIS A N 1
ATOM 696 C CA . HIS A 1 91 ? -4.106 3.763 -17.066 1.00 97.94 91 HIS A CA 1
ATOM 697 C C . HIS A 1 91 ? -4.650 4.498 -18.297 1.00 97.94 91 HIS A C 1
ATOM 699 O O . HIS A 1 91 ? -5.858 4.571 -18.491 1.00 97.94 91 HIS A O 1
ATOM 705 N N . TYR A 1 92 ? -3.783 5.030 -19.164 1.00 98.19 92 TYR A N 1
ATOM 706 C CA . TYR A 1 92 ? -4.227 5.717 -20.379 1.00 98.19 92 TYR A CA 1
ATOM 707 C C . TYR A 1 92 ? -5.004 4.788 -21.320 1.00 98.19 92 TYR A C 1
ATOM 709 O O . TYR A 1 92 ? -5.996 5.207 -21.911 1.00 98.19 92 TYR A O 1
ATOM 717 N N . LYS A 1 93 ? -4.577 3.528 -21.457 1.00 98.31 93 LYS A N 1
ATOM 718 C CA . LYS A 1 93 ? -5.281 2.530 -22.274 1.00 98.31 93 LYS A CA 1
ATOM 719 C C . LYS A 1 93 ? -6.649 2.157 -21.707 1.00 98.31 93 LYS A C 1
ATOM 721 O O . LYS A 1 93 ? -7.555 1.917 -22.494 1.00 98.31 93 LYS A O 1
ATOM 726 N N . ASP A 1 94 ? -6.773 2.105 -20.386 1.00 97.69 94 ASP A N 1
ATOM 727 C CA . ASP A 1 94 ? -8.016 1.754 -19.697 1.00 97.69 94 ASP A CA 1
ATOM 728 C C . ASP A 1 94 ? -9.009 2.932 -19.661 1.00 97.69 94 ASP A C 1
ATOM 730 O O . ASP A 1 94 ? -10.175 2.799 -20.018 1.00 97.69 94 ASP A O 1
ATOM 734 N N . MET A 1 95 ? -8.521 4.131 -19.329 1.00 97.62 95 MET A N 1
ATOM 735 C CA . MET A 1 95 ? -9.352 5.307 -19.033 1.00 97.62 95 MET A CA 1
ATOM 736 C C . MET A 1 95 ? -9.377 6.368 -20.146 1.00 97.62 95 MET A C 1
ATOM 738 O O . MET A 1 95 ? -10.097 7.362 -20.034 1.00 97.62 95 MET A O 1
ATOM 742 N N . GLY A 1 96 ? -8.557 6.227 -21.192 1.00 97.88 96 GLY A N 1
ATOM 743 C CA . GLY A 1 96 ? -8.455 7.175 -22.313 1.00 97.88 96 GLY A CA 1
ATOM 744 C C . GLY A 1 96 ? -7.796 8.521 -21.978 1.00 97.88 96 GLY A C 1
ATOM 745 O O . GLY A 1 96 ? -7.808 9.439 -22.799 1.00 97.88 96 GLY A O 1
ATOM 746 N N . LYS A 1 97 ? -7.237 8.676 -20.772 1.00 97.00 97 LYS A N 1
ATOM 747 C CA . LYS A 1 97 ? -6.579 9.904 -20.301 1.00 97.00 97 LYS A CA 1
ATOM 748 C C . LYS A 1 97 ? -5.473 9.611 -19.292 1.00 97.00 97 LYS A C 1
ATOM 750 O O . LYS A 1 97 ? -5.474 8.572 -18.631 1.00 97.00 97 LYS A O 1
ATOM 755 N N . PHE A 1 98 ? -4.550 10.558 -19.151 1.00 95.75 98 PHE A N 1
ATOM 756 C CA . PHE A 1 98 ? -3.564 10.545 -18.070 1.00 95.75 98 PHE A CA 1
ATOM 757 C C . PHE A 1 98 ? -4.204 10.943 -16.736 1.00 95.75 98 PHE A C 1
ATOM 759 O O . PHE A 1 98 ? -5.222 11.642 -16.707 1.00 95.75 98 PHE A O 1
ATOM 766 N N . CYS A 1 99 ? -3.596 10.506 -15.636 1.00 92.94 99 CYS A N 1
ATOM 767 C CA . CYS A 1 99 ? -3.995 10.851 -14.277 1.00 92.94 99 CYS A CA 1
ATOM 768 C C . CYS A 1 99 ? -2.851 11.529 -13.517 1.00 92.94 99 CYS A C 1
ATOM 770 O O . CYS A 1 99 ? -1.679 11.417 -13.875 1.00 92.94 99 CYS A O 1
ATOM 772 N N . LEU A 1 100 ? -3.204 12.236 -12.444 1.00 95.94 100 LEU A N 1
ATOM 773 C CA . LEU A 1 100 ? -2.223 12.703 -11.471 1.00 95.94 100 LEU A CA 1
ATOM 774 C C . LEU A 1 100 ? -1.770 11.496 -10.654 1.00 95.94 100 LEU A C 1
ATOM 776 O O . LEU A 1 100 ? -2.601 10.797 -10.078 1.00 95.94 100 LEU A O 1
ATOM 780 N N . THR A 1 101 ? -0.468 11.234 -10.643 1.00 96.19 101 THR A N 1
ATOM 781 C CA . THR A 1 101 ? 0.112 10.065 -9.976 1.00 96.19 101 THR A CA 1
ATOM 782 C C . THR A 1 101 ? 1.076 10.515 -8.901 1.00 96.19 101 THR A C 1
ATOM 784 O O . THR A 1 101 ? 1.918 11.377 -9.138 1.00 96.19 101 THR A O 1
ATOM 787 N N . TYR A 1 102 ? 0.921 9.925 -7.721 1.00 96.94 102 TYR A N 1
ATOM 788 C CA . TYR A 1 102 ? 1.844 10.083 -6.613 1.00 96.94 102 TYR A CA 1
ATOM 789 C C . TYR A 1 102 ? 2.894 8.971 -6.668 1.00 96.94 102 TYR A C 1
ATOM 791 O O . TYR A 1 102 ? 2.546 7.792 -6.733 1.00 96.94 102 TYR A O 1
ATOM 799 N N . GLU A 1 103 ? 4.166 9.346 -6.612 1.00 97.06 103 GLU A N 1
ATOM 800 C CA . GLU A 1 103 ? 5.295 8.434 -6.469 1.00 97.06 103 GLU A CA 1
ATOM 801 C C . GLU A 1 103 ? 6.138 8.911 -5.292 1.00 97.06 103 GLU A C 1
ATOM 803 O O . GLU A 1 103 ? 6.674 10.012 -5.325 1.00 97.06 103 GLU A O 1
ATOM 808 N N . ALA A 1 104 ? 6.259 8.080 -4.257 1.00 96.81 104 ALA A N 1
ATOM 809 C CA . ALA A 1 104 ? 7.062 8.423 -3.094 1.00 96.81 104 ALA A CA 1
ATOM 810 C C . ALA A 1 104 ? 8.562 8.324 -3.412 1.00 96.81 104 ALA A C 1
ATOM 812 O O . ALA A 1 104 ? 9.076 7.242 -3.704 1.00 96.81 104 ALA A O 1
ATOM 813 N N . SER A 1 105 ? 9.286 9.423 -3.239 1.00 95.81 105 SER A N 1
ATOM 814 C CA . SER A 1 105 ? 10.740 9.499 -3.345 1.00 95.81 105 SER A CA 1
ATOM 815 C C . SER A 1 105 ? 11.372 9.711 -1.974 1.00 95.81 105 SER A C 1
ATOM 817 O O . SER A 1 105 ? 11.007 10.614 -1.230 1.00 95.81 105 SER A O 1
ATOM 819 N N . MET A 1 106 ? 12.335 8.872 -1.591 1.00 96.38 106 MET A N 1
ATOM 820 C CA . MET A 1 106 ? 12.923 8.936 -0.249 1.00 96.38 106 MET A CA 1
ATOM 821 C C . MET A 1 106 ? 13.798 10.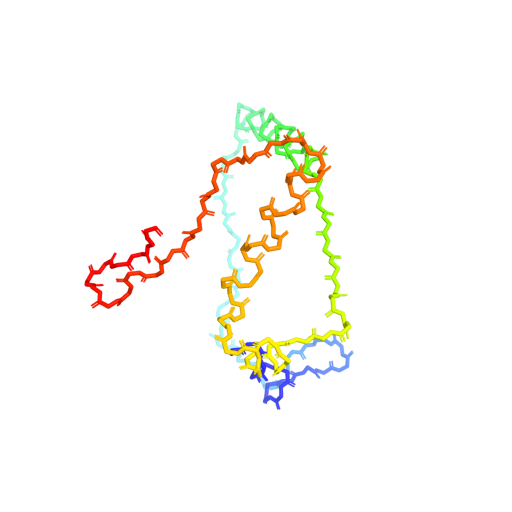183 -0.038 1.00 96.38 106 MET A C 1
ATOM 823 O O . MET A 1 106 ? 14.709 10.465 -0.812 1.00 96.38 106 MET A O 1
ATOM 827 N N . THR A 1 107 ? 13.624 10.854 1.103 1.00 97.19 107 THR A N 1
ATOM 828 C CA . THR A 1 107 ? 14.431 12.024 1.508 1.00 97.19 107 THR A CA 1
ATOM 829 C C . THR A 1 107 ? 15.364 11.721 2.684 1.00 97.19 107 THR A C 1
ATOM 831 O O . THR A 1 107 ? 15.844 12.617 3.373 1.00 97.19 107 THR A O 1
ATOM 834 N N . ARG A 1 108 ? 15.692 10.439 2.902 1.00 96.56 108 ARG A N 1
ATOM 835 C CA . ARG A 1 108 ? 16.475 9.936 4.053 1.00 96.56 108 ARG A CA 1
ATOM 836 C C . ARG A 1 108 ? 17.910 10.470 4.175 1.00 96.56 108 ARG A C 1
ATOM 838 O O . ARG A 1 108 ? 18.575 10.178 5.164 1.00 96.56 108 ARG A O 1
ATOM 845 N N . LEU A 1 109 ? 18.395 11.219 3.185 1.00 96.75 109 LEU A N 1
ATOM 846 C CA . LEU A 1 109 ? 19.661 11.953 3.271 1.00 96.75 109 LEU A CA 1
ATOM 847 C C . LEU A 1 109 ? 19.583 13.141 4.245 1.00 96.75 109 LEU A C 1
ATOM 849 O O . LEU A 1 109 ? 20.616 13.607 4.717 1.00 96.75 109 LEU A O 1
ATOM 853 N N . PHE A 1 110 ? 18.377 13.612 4.564 1.00 96.44 110 PHE A N 1
ATOM 854 C CA . PHE A 1 110 ? 18.139 14.721 5.480 1.00 96.44 110 PHE A CA 1
ATOM 855 C C . PHE A 1 110 ? 17.659 14.217 6.844 1.00 96.44 110 PHE A C 1
ATOM 857 O O . PHE A 1 110 ? 17.025 13.162 6.957 1.00 96.44 110 PHE A O 1
ATOM 864 N N . ARG A 1 111 ? 17.949 14.987 7.900 1.00 94.56 111 ARG A N 1
ATOM 865 C CA . ARG A 1 111 ? 17.430 14.716 9.246 1.00 94.56 111 ARG A CA 1
ATOM 866 C C . ARG A 1 111 ? 15.902 14.687 9.195 1.00 94.56 111 ARG A C 1
ATOM 868 O O . ARG A 1 111 ? 15.302 15.592 8.632 1.00 94.56 111 ARG A O 1
ATOM 875 N N . GLU A 1 112 ? 15.311 13.644 9.779 1.00 96.56 112 GLU A N 1
ATOM 876 C CA . GLU A 1 112 ? 13.852 13.420 9.806 1.00 96.56 112 GLU A CA 1
ATOM 877 C C . GLU A 1 112 ? 13.211 13.261 8.411 1.00 96.56 112 GLU A C 1
ATOM 879 O O . GLU A 1 112 ? 11.988 13.258 8.278 1.00 96.56 112 GLU A O 1
ATOM 884 N N . GLY A 1 113 ? 14.028 13.051 7.371 1.00 96.38 113 GLY A N 1
ATOM 885 C CA . GLY A 1 113 ? 13.561 12.815 6.013 1.00 96.38 113 GLY A CA 1
ATOM 886 C C . GLY A 1 113 ? 12.692 11.561 5.902 1.00 96.38 113 GLY A C 1
ATOM 887 O O . GLY A 1 113 ? 13.057 10.480 6.376 1.00 96.38 113 GLY A O 1
ATOM 888 N N . ARG A 1 114 ? 11.545 11.717 5.239 1.00 96.25 114 ARG A N 1
ATOM 889 C CA . ARG A 1 114 ? 10.592 10.653 4.910 1.00 96.25 114 ARG A CA 1
ATOM 890 C C . ARG A 1 114 ? 10.526 10.480 3.393 1.00 96.25 114 ARG A C 1
ATOM 892 O O . ARG A 1 114 ? 11.368 9.787 2.820 1.00 96.25 114 ARG A O 1
ATOM 899 N N . THR A 1 115 ? 9.547 11.121 2.766 1.00 97.12 115 THR A N 1
ATOM 900 C CA . THR A 1 115 ? 9.220 11.009 1.347 1.00 97.12 115 THR A CA 1
ATOM 901 C C . THR A 1 115 ? 8.833 12.380 0.798 1.00 97.12 115 THR A C 1
ATOM 903 O O . THR A 1 115 ? 8.265 13.174 1.546 1.00 97.12 115 THR A O 1
ATOM 906 N N . GLU A 1 116 ? 9.139 12.630 -0.471 1.00 92.88 116 GLU A N 1
ATOM 907 C CA . GLU A 1 116 ? 8.488 13.627 -1.336 1.00 92.88 116 GLU A CA 1
ATOM 908 C C . GLU A 1 116 ? 7.584 12.871 -2.311 1.00 92.88 116 GLU A C 1
ATOM 910 O O . GLU A 1 116 ? 8.074 11.856 -2.855 1.00 92.88 116 GLU A O 1
#

Organism: Macaca mulatta (NCBI:txid9544)

Sequence (116 aa):
VMSTDSLQLGYAEDGHCKGDTNPNIPYPTRLQWDIPGECQEVIETSLNTANLLANDVDFHSFPFVAFGKGIIKKCRTSPDAFVQLALQLAHYKDMGKFCLTYEASMTRLFREGRTE

InterPro domains:
  IPR000542 Acyltransferase ChoActase/COT/CPT [PTHR22589] (3-116)
  IPR023213 Chloramphenicol acetyltransferase-like domain superfamily [G3DSA:3.30.559.10] (30-116)
  IPR039551 Choline/Carnitine o-acyltransferase, domain 1 and 2 [PF00755] (20-116)

Radius of gyration: 24.49 Å; chains: 1; bounding box: 43×45×57 Å

Foldseek 3Di:
DVVCQPPPQHADPVGHTDDDDDPPDDDDDDDDDDQDPVNVVVVVVVVVVVVVVVVPDDDDDDDDDPDAPVVCVVVVHDRVVVVVVVVQVVCCVVPVDGDDDDDWDWPVVDVVTGTD

Secondary structure (DSSP, 8-state):
-HHHIIIII-B-TTSPBSS---TTSPPPPPPP----HHHHHHHHHHHHHHHHHHHT---------S--HHHHHHTT--HHHHHHHHHHHHHHHHHSS--------B-TTSTT--B-

pLDDT: mean 91.97, std 11.34, range [48.5, 98.69]